Protein AF-A0A227J0M4-F1 (afdb_monomer_lite)

Structure (mmCIF, N/CA/C/O backbone):
data_AF-A0A227J0M4-F1
#
_entry.id   AF-A0A227J0M4-F1
#
loop_
_atom_site.group_PDB
_atom_site.id
_atom_site.type_symbol
_atom_site.label_atom_id
_atom_site.label_alt_id
_atom_site.label_comp_id
_atom_site.label_asym_id
_atom_site.label_entity_id
_atom_site.label_seq_id
_atom_site.pdbx_PDB_ins_code
_atom_site.Cartn_x
_atom_site.Cartn_y
_atom_site.Cartn_z
_atom_site.occupancy
_atom_site.B_iso_or_equiv
_atom_site.auth_seq_id
_atom_site.auth_comp_id
_atom_site.auth_asym_id
_atom_site.auth_atom_id
_atom_site.pdbx_PDB_model_num
ATOM 1 N N . ARG A 1 1 ? -3.548 9.623 13.124 1.00 60.16 1 ARG A N 1
ATOM 2 C CA . ARG A 1 1 ? -4.317 8.432 13.574 1.00 60.16 1 ARG A CA 1
ATOM 3 C C . ARG A 1 1 ? -5.221 7.862 12.467 1.00 60.16 1 ARG A C 1
ATOM 5 O O . ARG A 1 1 ? -5.238 6.651 12.286 1.00 60.16 1 ARG A O 1
ATOM 12 N N . THR A 1 2 ? -5.878 8.693 11.652 1.00 85.12 2 THR A N 1
ATOM 13 C CA . THR A 1 2 ? -6.841 8.272 10.608 1.00 85.12 2 THR A CA 1
ATOM 14 C C . THR A 1 2 ? -6.282 7.310 9.547 1.00 85.12 2 THR A C 1
ATOM 16 O O . THR A 1 2 ? -6.971 6.368 9.161 1.00 85.12 2 THR A O 1
ATOM 19 N N . SER A 1 3 ? -5.030 7.479 9.101 1.00 87.25 3 SER A N 1
ATOM 20 C CA . SER A 1 3 ? -4.435 6.618 8.062 1.00 87.25 3 SER A CA 1
ATOM 21 C C . SER A 1 3 ? -4.308 5.151 8.489 1.00 87.25 3 SER A C 1
ATOM 23 O O . SER A 1 3 ? -4.643 4.272 7.704 1.00 87.25 3 SER A O 1
ATOM 25 N N . LEU A 1 4 ? -3.918 4.869 9.740 1.00 88.31 4 LEU A N 1
ATOM 26 C CA . LEU A 1 4 ? -3.854 3.494 10.264 1.00 88.31 4 LEU A CA 1
ATOM 27 C C . LEU A 1 4 ? -5.244 2.849 10.331 1.00 88.31 4 LEU A C 1
ATOM 29 O O . LEU A 1 4 ? -5.402 1.690 9.956 1.00 88.31 4 LEU A O 1
ATOM 33 N N . ARG A 1 5 ? -6.274 3.618 10.717 1.00 87.81 5 ARG A N 1
ATOM 34 C CA . ARG A 1 5 ? -7.671 3.152 10.703 1.00 87.81 5 ARG A CA 1
ATOM 35 C C . ARG A 1 5 ? -8.123 2.794 9.284 1.00 87.81 5 ARG A C 1
ATOM 37 O O . ARG A 1 5 ? -8.762 1.765 9.089 1.00 87.81 5 ARG A O 1
ATOM 44 N N . ARG A 1 6 ? -7.751 3.597 8.281 1.00 90.50 6 ARG A N 1
ATOM 45 C CA . ARG A 1 6 ? -8.034 3.301 6.864 1.00 90.50 6 ARG A CA 1
ATOM 46 C C . ARG A 1 6 ? -7.287 2.058 6.376 1.00 90.50 6 ARG A C 1
ATOM 48 O O . ARG A 1 6 ? -7.904 1.204 5.754 1.00 90.50 6 ARG A O 1
ATOM 55 N N . LEU A 1 7 ? -6.005 1.910 6.710 1.00 92.19 7 LEU A N 1
ATOM 56 C CA . LEU A 1 7 ? -5.216 0.720 6.367 1.00 92.19 7 LEU A CA 1
ATOM 57 C C . LEU A 1 7 ? -5.787 -0.558 7.002 1.00 92.19 7 LEU A C 1
ATOM 59 O O . LEU A 1 7 ? -5.814 -1.602 6.354 1.00 92.19 7 LEU A O 1
ATOM 63 N N . ARG A 1 8 ? -6.326 -0.469 8.225 1.00 91.12 8 ARG A N 1
ATOM 64 C CA . ARG A 1 8 ? -7.078 -1.565 8.854 1.00 91.12 8 ARG A CA 1
ATOM 65 C C . ARG A 1 8 ? -8.321 -1.940 8.043 1.00 91.12 8 ARG A C 1
ATOM 67 O O . ARG A 1 8 ? -8.526 -3.118 7.774 1.00 91.12 8 ARG A O 1
ATOM 74 N N . ARG A 1 9 ? -9.125 -0.962 7.600 1.00 90.44 9 ARG A N 1
ATOM 75 C CA . ARG A 1 9 ? -10.301 -1.226 6.738 1.00 90.44 9 ARG A CA 1
ATOM 76 C C . ARG A 1 9 ? -9.919 -1.838 5.390 1.00 90.44 9 ARG A C 1
ATOM 78 O O . ARG A 1 9 ? -10.655 -2.665 4.873 1.00 90.44 9 ARG A O 1
ATOM 85 N N . LEU A 1 10 ? -8.762 -1.458 4.847 1.00 92.31 10 LEU A N 1
ATOM 86 C CA . LEU A 1 10 ? -8.198 -2.029 3.620 1.00 92.31 10 LEU A CA 1
ATOM 87 C C . LEU A 1 10 ? -7.589 -3.433 3.822 1.00 92.31 10 LEU A C 1
ATOM 89 O O . LEU A 1 10 ? -7.069 -4.004 2.867 1.00 92.31 10 LEU A O 1
ATOM 93 N N . GLY A 1 11 ? -7.624 -3.991 5.039 1.00 93.00 11 GLY A N 1
ATOM 94 C CA . GLY A 1 11 ? -7.114 -5.335 5.342 1.00 93.00 11 GLY A CA 1
ATOM 95 C C . GLY A 1 11 ? -5.588 -5.435 5.433 1.00 93.00 11 GLY A C 1
ATOM 96 O O . GLY A 1 11 ? -5.033 -6.532 5.479 1.00 93.00 11 GLY A O 1
ATOM 97 N N . MET A 1 12 ? -4.893 -4.299 5.463 1.00 95.00 12 MET A N 1
ATOM 98 C CA . MET A 1 12 ? -3.428 -4.236 5.515 1.00 95.00 12 MET A CA 1
ATOM 99 C C . MET A 1 12 ? -2.881 -4.390 6.936 1.00 95.00 12 MET A C 1
ATOM 101 O O . MET A 1 12 ? -1.728 -4.770 7.132 1.00 95.00 12 MET A O 1
ATOM 105 N N . ILE A 1 13 ? -3.711 -4.073 7.928 1.00 94.06 13 ILE A N 1
ATOM 106 C CA . ILE A 1 13 ? -3.344 -4.042 9.339 1.00 94.06 13 ILE A CA 1
ATOM 107 C C . ILE A 1 13 ? -4.432 -4.730 10.160 1.00 94.06 13 ILE A C 1
ATOM 109 O O . ILE A 1 13 ? -5.620 -4.514 9.923 1.00 94.06 13 ILE A O 1
ATOM 113 N N . ILE A 1 14 ? -4.025 -5.515 11.155 1.00 92.31 14 ILE A N 1
ATOM 114 C CA . ILE A 1 14 ? -4.919 -6.163 12.118 1.00 92.31 14 ILE A CA 1
ATOM 115 C C . ILE A 1 14 ? -4.500 -5.729 13.523 1.00 92.31 14 ILE A C 1
ATOM 117 O O . ILE A 1 14 ? -3.388 -6.030 13.952 1.00 92.31 14 ILE A O 1
ATOM 121 N N . ASN A 1 15 ? -5.373 -5.019 14.241 1.00 90.69 15 ASN A N 1
ATOM 122 C CA . ASN A 1 15 ? -5.091 -4.598 15.616 1.00 90.69 15 ASN A CA 1
ATOM 123 C C . ASN A 1 15 ? -5.061 -5.811 16.555 1.00 90.69 15 ASN A C 1
ATOM 125 O O . ASN A 1 15 ? -5.893 -6.711 16.438 1.00 90.69 15 ASN A O 1
ATOM 129 N N . ILE A 1 16 ? -4.114 -5.811 17.493 1.00 90.62 16 ILE A N 1
ATOM 130 C CA . ILE A 1 16 ? -3.953 -6.861 18.500 1.00 90.62 16 ILE A CA 1
ATOM 131 C C . ILE A 1 16 ? -4.248 -6.258 19.873 1.00 90.62 16 ILE A C 1
ATOM 133 O O . ILE A 1 16 ? -3.432 -5.512 20.421 1.00 90.62 16 ILE A O 1
ATOM 137 N N . GLY A 1 17 ? -5.407 -6.615 20.428 1.00 86.31 17 GLY A N 1
ATOM 138 C CA . GLY A 1 17 ? -5.892 -6.069 21.696 1.00 86.31 17 GLY A CA 1
ATOM 139 C C . GLY A 1 17 ? -6.066 -4.547 21.651 1.00 86.31 17 GLY A C 1
ATOM 140 O O . GLY A 1 17 ? -6.242 -3.961 20.583 1.00 86.31 17 GLY A O 1
ATOM 141 N N . GLU A 1 18 ? -5.982 -3.913 22.819 1.00 80.88 18 GLU A N 1
ATOM 142 C CA . GLU A 1 18 ? -6.229 -2.471 22.997 1.00 80.88 18 GLU A CA 1
ATOM 143 C C . GLU A 1 18 ? -4.939 -1.631 23.017 1.00 80.88 18 GLU A C 1
ATOM 145 O O . GLU A 1 18 ? -4.962 -0.422 22.827 1.00 80.88 18 GLU A O 1
ATOM 150 N N . THR A 1 19 ? -3.770 -2.267 23.150 1.00 77.12 19 THR A N 1
ATOM 151 C CA . THR A 1 19 ? -2.475 -1.590 23.400 1.00 77.12 19 THR A CA 1
ATOM 152 C C . THR A 1 19 ? -1.846 -0.866 22.193 1.00 77.12 19 THR A C 1
ATOM 154 O O . THR A 1 19 ? -0.634 -0.658 22.155 1.00 77.12 19 THR A O 1
ATOM 157 N N . GLY A 1 20 ? -2.622 -0.515 21.163 1.00 80.62 20 GLY A N 1
ATOM 158 C CA . GLY A 1 20 ? -2.116 0.167 19.960 1.00 80.62 20 GLY A CA 1
ATOM 159 C C . GLY A 1 20 ? -1.148 -0.665 19.102 1.00 80.62 20 GLY A C 1
ATOM 160 O O . GLY A 1 20 ? -0.530 -0.139 18.175 1.00 80.62 20 GLY A O 1
ATOM 161 N N . LYS A 1 21 ? -1.011 -1.963 19.391 1.00 91.50 21 LYS A N 1
ATOM 162 C CA . LYS A 1 21 ? -0.197 -2.914 18.625 1.00 91.50 21 LYS A CA 1
ATOM 163 C C . LYS A 1 21 ? -0.994 -3.482 17.461 1.00 91.50 21 LYS A C 1
ATOM 165 O O . LYS A 1 21 ? -2.214 -3.634 17.534 1.00 91.50 21 LYS A O 1
ATOM 170 N N . PHE A 1 22 ? -0.296 -3.846 16.394 1.00 93.81 22 PHE A N 1
ATOM 171 C CA . PHE A 1 22 ? -0.923 -4.426 15.219 1.00 93.81 22 PHE A CA 1
ATOM 172 C C . PHE A 1 22 ? 0.007 -5.380 14.470 1.00 93.81 22 PHE A C 1
ATOM 174 O O . PHE A 1 22 ? 1.229 -5.265 14.543 1.00 93.81 22 PHE A O 1
ATOM 181 N N . SER A 1 23 ? -0.597 -6.314 13.739 1.00 94.38 23 SER A N 1
ATOM 182 C CA . SER A 1 23 ? 0.068 -7.164 12.756 1.00 94.38 23 SER A CA 1
ATOM 183 C C . SER A 1 23 ? -0.091 -6.577 11.356 1.00 94.38 23 SER A C 1
ATOM 185 O O . SER A 1 23 ? -1.125 -5.980 11.041 1.00 94.38 23 SER A O 1
ATOM 187 N N . ILE A 1 24 ? 0.928 -6.763 10.522 1.00 94.12 24 ILE A N 1
ATOM 188 C CA . ILE A 1 24 ? 0.960 -6.334 9.123 1.00 94.12 24 ILE A CA 1
ATOM 189 C C . ILE A 1 24 ? 0.720 -7.556 8.238 1.00 94.12 24 ILE A C 1
ATOM 191 O O . ILE A 1 24 ? 1.376 -8.582 8.412 1.00 94.12 24 ILE A O 1
ATOM 195 N N . SER A 1 25 ? -0.204 -7.442 7.286 1.00 94.38 25 SER A N 1
ATOM 196 C CA . SER A 1 25 ? -0.471 -8.493 6.303 1.00 94.38 25 SER A CA 1
ATOM 197 C C . SER A 1 25 ? 0.319 -8.280 5.007 1.00 94.38 25 SER A C 1
ATOM 199 O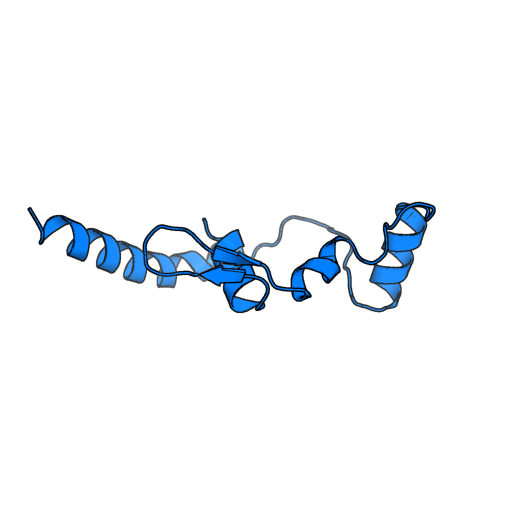 O . SER A 1 25 ? 0.794 -7.181 4.708 1.00 94.38 25 SER A O 1
ATOM 201 N N . GLU A 1 26 ? 0.406 -9.326 4.182 1.00 91.62 26 GLU A N 1
ATOM 202 C CA . GLU A 1 26 ? 1.036 -9.267 2.852 1.00 91.62 26 GLU A CA 1
ATOM 203 C C . GLU A 1 26 ? 0.369 -8.251 1.911 1.00 91.62 26 GLU A C 1
ATOM 205 O O . GLU A 1 26 ? 0.992 -7.789 0.958 1.00 91.62 26 GLU A O 1
ATOM 210 N N . ALA A 1 27 ? -0.869 -7.826 2.196 1.00 90.06 27 ALA A N 1
ATOM 211 C CA . ALA A 1 27 ? -1.549 -6.786 1.425 1.00 90.06 27 ALA A CA 1
ATOM 212 C C . ALA A 1 27 ? -0.780 -5.448 1.411 1.00 90.06 27 ALA A C 1
ATOM 214 O O . ALA A 1 27 ? -0.992 -4.633 0.511 1.00 90.06 27 ALA A O 1
ATOM 215 N N . VAL A 1 28 ? 0.148 -5.223 2.353 1.00 89.75 28 VAL A N 1
ATOM 216 C CA . VAL A 1 28 ? 1.049 -4.056 2.349 1.00 89.75 28 VAL A CA 1
ATOM 217 C C . VAL A 1 28 ? 2.054 -4.085 1.195 1.00 89.75 28 VAL A C 1
ATOM 219 O O . VAL A 1 28 ? 2.526 -3.023 0.784 1.00 89.75 28 VAL A O 1
ATOM 222 N N . PHE A 1 29 ? 2.326 -5.242 0.580 1.00 86.69 29 PHE A N 1
ATOM 223 C CA . PHE A 1 29 ? 3.216 -5.316 -0.582 1.00 86.69 29 PHE A CA 1
ATOM 224 C C . PHE A 1 29 ? 2.741 -4.469 -1.764 1.00 86.69 29 PHE A C 1
ATOM 226 O O . PHE A 1 29 ? 3.572 -4.058 -2.563 1.00 86.69 29 PHE A O 1
ATOM 233 N N . ARG A 1 30 ? 1.458 -4.095 -1.834 1.00 85.69 30 ARG A N 1
ATOM 234 C CA . ARG A 1 30 ? 0.931 -3.160 -2.844 1.00 85.69 30 ARG A CA 1
ATOM 235 C C . ARG A 1 30 ? 1.631 -1.794 -2.851 1.00 85.69 30 ARG A C 1
ATOM 237 O O . ARG A 1 30 ? 1.629 -1.124 -3.872 1.00 85.69 30 ARG A O 1
ATOM 244 N N . PHE A 1 31 ? 2.263 -1.388 -1.747 1.00 84.25 31 PHE A N 1
ATOM 245 C CA . PHE A 1 31 ? 3.047 -0.147 -1.686 1.00 84.25 31 PHE A CA 1
ATOM 246 C C . PHE A 1 31 ? 4.506 -0.293 -2.141 1.00 84.25 31 PHE A C 1
ATOM 248 O O . PHE A 1 31 ? 5.182 0.715 -2.322 1.00 84.25 31 PHE A O 1
ATOM 255 N N . GLY A 1 32 ? 5.010 -1.518 -2.310 1.00 75.38 32 GLY A N 1
ATOM 256 C CA . GLY A 1 32 ? 6.421 -1.775 -2.624 1.00 75.38 32 GLY A CA 1
ATOM 257 C C . GLY A 1 32 ? 6.662 -2.837 -3.697 1.00 75.38 32 GLY A C 1
ATOM 258 O O . GLY A 1 32 ? 7.813 -3.191 -3.940 1.00 75.38 32 GLY A O 1
ATOM 259 N N . ALA A 1 33 ? 5.608 -3.376 -4.320 1.00 66.44 33 ALA A N 1
ATOM 260 C CA . ALA A 1 33 ? 5.696 -4.529 -5.211 1.00 66.44 33 ALA A CA 1
ATOM 261 C C . ALA A 1 33 ? 6.523 -4.247 -6.470 1.00 66.44 33 ALA A C 1
ATOM 263 O O . ALA A 1 33 ? 7.352 -5.088 -6.815 1.00 66.44 33 ALA A O 1
ATOM 264 N N . ASP A 1 34 ? 6.350 -3.073 -7.078 1.00 63.06 34 ASP A N 1
ATOM 265 C CA . ASP A 1 34 ? 6.912 -2.759 -8.399 1.00 63.06 34 ASP A CA 1
ATOM 266 C C . ASP A 1 34 ? 8.259 -2.026 -8.356 1.00 63.06 34 ASP A C 1
ATOM 268 O O . ASP A 1 34 ? 8.902 -1.868 -9.383 1.00 63.06 34 ASP A O 1
ATOM 272 N N . VAL A 1 35 ? 8.729 -1.607 -7.176 1.00 67.62 35 VAL A N 1
ATOM 273 C CA . VAL A 1 35 ? 9.986 -0.840 -7.016 1.00 67.62 35 VAL A CA 1
ATOM 274 C C . VAL A 1 35 ? 11.132 -1.714 -6.481 1.00 67.62 35 VAL A C 1
ATOM 276 O O . VAL A 1 35 ? 12.068 -1.228 -5.845 1.00 67.62 35 VAL A O 1
ATOM 279 N N . ARG A 1 36 ? 11.052 -3.039 -6.662 1.00 68.31 36 ARG A N 1
ATOM 280 C CA . ARG A 1 36 ? 12.087 -3.960 -6.161 1.00 68.31 36 ARG A CA 1
ATOM 281 C C . ARG A 1 36 ? 13.411 -3.732 -6.893 1.00 68.31 36 ARG A C 1
ATOM 283 O O . ARG A 1 36 ? 13.450 -3.229 -8.011 1.00 68.31 36 ARG A O 1
ATOM 290 N N . VAL A 1 37 ? 14.499 -4.090 -6.211 1.00 65.44 37 VAL A N 1
ATOM 291 C CA . VAL A 1 37 ? 15.889 -3.796 -6.592 1.00 65.44 37 VAL A CA 1
ATOM 292 C C . VAL A 1 37 ? 16.135 -4.049 -8.084 1.00 65.44 37 VAL A C 1
ATOM 294 O O . VAL A 1 37 ? 16.163 -5.199 -8.516 1.00 65.44 37 VAL A O 1
ATOM 297 N N . GLY A 1 38 ? 16.342 -2.969 -8.843 1.00 71.56 38 GLY A N 1
ATOM 298 C CA . GLY A 1 38 ? 16.702 -3.012 -10.262 1.00 71.56 38 GLY A CA 1
ATOM 299 C C . GLY A 1 38 ? 15.751 -2.280 -11.217 1.00 71.56 38 GLY A C 1
ATOM 300 O O . GLY A 1 38 ? 16.194 -1.968 -12.318 1.00 71.56 38 GLY A O 1
ATOM 301 N N . ASP A 1 39 ? 14.512 -1.965 -10.817 1.00 78.31 39 ASP A N 1
ATOM 302 C CA . ASP A 1 39 ? 13.544 -1.247 -11.675 1.00 78.31 39 ASP A CA 1
ATOM 303 C C . ASP A 1 39 ? 13.688 0.291 -11.565 1.00 78.31 39 ASP A C 1
ATOM 305 O O . ASP A 1 39 ? 13.928 0.827 -10.476 1.00 78.31 39 ASP A O 1
ATOM 309 N N . ASP A 1 40 ? 13.526 1.030 -12.678 1.00 87.06 40 ASP A N 1
ATOM 310 C CA . ASP A 1 40 ? 13.393 2.500 -12.637 1.00 87.06 40 ASP A CA 1
ATOM 311 C C . ASP A 1 40 ? 12.042 2.855 -11.997 1.00 87.06 40 ASP A C 1
ATOM 313 O O . ASP A 1 40 ? 10.970 2.504 -12.494 1.00 87.06 40 ASP A O 1
ATOM 317 N N . ILE A 1 41 ? 12.104 3.610 -10.900 1.00 83.88 41 ILE A N 1
ATOM 318 C CA . ILE A 1 41 ? 10.962 4.062 -10.097 1.00 83.88 41 ILE A CA 1
ATOM 319 C C . ILE A 1 41 ? 9.884 4.727 -10.968 1.00 83.88 41 ILE A C 1
ATOM 321 O O . ILE A 1 41 ? 8.689 4.535 -10.737 1.00 83.88 41 ILE A O 1
ATOM 325 N N . ARG A 1 42 ? 10.283 5.511 -11.978 1.00 85.50 42 ARG A N 1
ATOM 326 C CA . ARG A 1 42 ? 9.334 6.223 -12.849 1.00 85.50 42 ARG A CA 1
ATOM 327 C C . ARG A 1 42 ? 8.618 5.276 -13.799 1.00 85.50 42 ARG A C 1
ATOM 329 O O . ARG A 1 42 ? 7.427 5.453 -14.049 1.00 85.50 42 ARG A O 1
ATOM 336 N N . GLU A 1 43 ? 9.322 4.280 -14.322 1.00 86.69 43 GLU A N 1
ATOM 337 C CA . GLU A 1 43 ? 8.723 3.276 -15.201 1.00 86.69 43 GLU A CA 1
ATOM 338 C C . GLU A 1 43 ? 7.757 2.378 -14.428 1.00 86.69 43 GLU A C 1
ATOM 340 O O . GLU A 1 43 ? 6.637 2.153 -14.890 1.00 86.69 43 GLU A O 1
ATOM 345 N N . ALA A 1 44 ? 8.140 1.965 -13.217 1.00 85.12 44 ALA A N 1
ATOM 346 C CA . ALA A 1 44 ? 7.272 1.251 -12.287 1.00 85.12 44 ALA A CA 1
ATOM 347 C C . ALA A 1 44 ? 5.994 2.051 -11.971 1.00 85.12 44 ALA A C 1
ATOM 349 O O . ALA A 1 44 ? 4.887 1.529 -12.077 1.00 85.12 44 ALA A O 1
ATOM 350 N N . GLN A 1 45 ? 6.108 3.351 -11.677 1.00 85.81 45 GLN A N 1
ATOM 351 C CA . GLN A 1 45 ? 4.938 4.197 -11.418 1.00 85.81 45 GLN A CA 1
ATOM 352 C C . GLN A 1 45 ? 4.012 4.313 -12.639 1.00 85.81 45 GLN A C 1
ATOM 354 O O . GLN A 1 45 ? 2.792 4.237 -12.500 1.00 85.81 45 GLN A O 1
ATOM 359 N N . LEU A 1 46 ? 4.569 4.499 -13.840 1.00 87.50 46 LEU A N 1
ATOM 360 C CA . LEU A 1 46 ? 3.775 4.573 -15.069 1.00 87.50 46 LEU A CA 1
ATOM 361 C C . LEU A 1 46 ? 3.057 3.253 -15.370 1.00 87.50 46 LEU A C 1
ATOM 363 O O . LEU A 1 46 ? 1.940 3.284 -15.884 1.00 87.50 46 LEU A O 1
ATOM 367 N N . ARG A 1 47 ? 3.674 2.113 -15.045 1.00 87.25 47 ARG A N 1
ATOM 368 C CA . ARG A 1 47 ? 3.064 0.782 -15.148 1.00 87.25 47 ARG A CA 1
ATOM 369 C C . ARG A 1 47 ? 1.875 0.650 -14.197 1.00 87.25 47 ARG A C 1
ATOM 371 O O . ARG A 1 47 ? 0.764 0.436 -14.669 1.00 87.25 47 ARG A O 1
ATOM 378 N N . LEU A 1 48 ? 2.072 0.951 -12.912 1.00 86.25 48 LEU A N 1
ATOM 379 C CA . LEU A 1 48 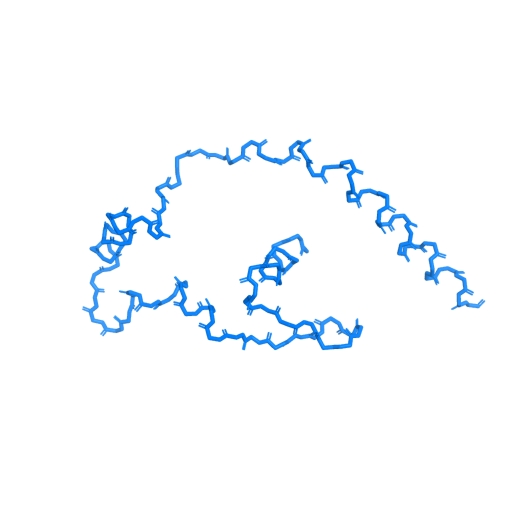? 1.004 0.948 -11.905 1.00 86.25 48 LEU A CA 1
ATOM 380 C C . LEU A 1 48 ? -0.180 1.850 -12.287 1.00 86.25 48 LEU A C 1
ATOM 382 O O . LEU A 1 48 ? -1.333 1.508 -12.032 1.00 86.25 48 LEU A O 1
ATOM 386 N N . ILE A 1 49 ? 0.082 3.005 -12.909 1.00 87.06 49 ILE A N 1
ATO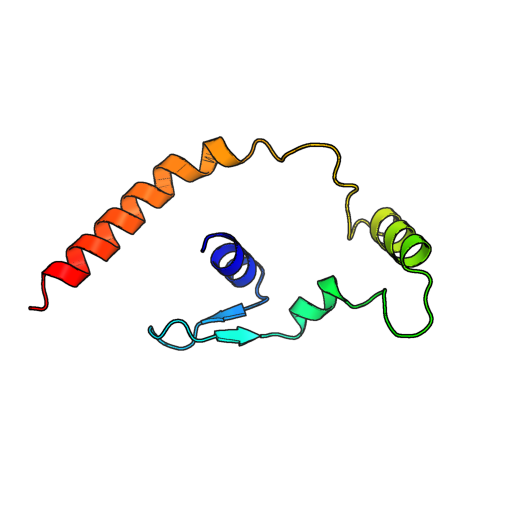M 387 C CA . ILE A 1 49 ? -0.980 3.900 -13.392 1.00 87.06 49 ILE A CA 1
ATOM 388 C C . ILE A 1 49 ? -1.741 3.284 -14.574 1.00 87.06 49 ILE A C 1
ATOM 390 O O . ILE A 1 49 ? -2.964 3.394 -14.632 1.00 87.06 49 ILE A O 1
ATOM 394 N N . ARG A 1 50 ? -1.047 2.637 -15.521 1.00 87.75 50 ARG A N 1
ATOM 395 C CA . ARG A 1 50 ? -1.684 1.971 -16.674 1.00 87.75 50 ARG A CA 1
ATOM 396 C C . ARG A 1 50 ? -2.548 0.788 -16.250 1.00 87.75 50 ARG A C 1
ATOM 398 O O . ARG A 1 50 ? -3.636 0.629 -16.794 1.00 87.75 50 ARG A O 1
ATOM 405 N N . ASP A 1 51 ? -2.084 0.019 -15.271 1.00 87.38 51 ASP A N 1
ATOM 406 C CA . ASP A 1 51 ? -2.785 -1.156 -14.744 1.00 87.38 51 ASP A CA 1
ATOM 407 C C . ASP A 1 51 ? -3.949 -0.772 -13.806 1.00 87.38 51 ASP A C 1
ATOM 409 O O . ASP A 1 51 ? -4.714 -1.624 -13.360 1.00 87.38 51 ASP A O 1
ATOM 413 N N . GLY A 1 52 ? -4.129 0.528 -13.535 1.00 87.12 52 GLY A N 1
ATOM 414 C CA . GLY A 1 52 ? -5.210 1.053 -12.698 1.00 87.12 52 GLY A CA 1
ATOM 415 C C . GLY A 1 52 ? -4.984 0.853 -11.198 1.00 87.12 52 GLY A C 1
ATOM 416 O O . GLY A 1 52 ? -5.897 1.074 -10.403 1.00 87.12 52 GLY A O 1
ATOM 417 N N . GLU A 1 53 ? -3.778 0.455 -10.795 1.00 85.06 53 GLU A N 1
ATOM 418 C CA . GLU A 1 53 ? -3.409 0.260 -9.393 1.00 85.06 53 GLU A CA 1
ATOM 419 C C . GLU A 1 53 ? -2.972 1.558 -8.703 1.00 85.06 53 GLU A C 1
ATOM 421 O O . GLU A 1 53 ? -3.049 1.666 -7.477 1.00 85.06 53 GLU A O 1
ATOM 426 N N . ALA A 1 54 ? -2.541 2.558 -9.477 1.00 85.50 54 ALA A N 1
ATOM 427 C CA . ALA A 1 54 ? -2.124 3.861 -8.977 1.00 85.50 54 ALA A CA 1
ATOM 428 C C . ALA A 1 54 ? -2.759 5.019 -9.754 1.00 85.50 54 ALA A C 1
ATOM 430 O O . ALA A 1 54 ? -3.157 4.901 -10.910 1.00 85.50 54 ALA A O 1
ATOM 431 N N . VAL A 1 55 ? -2.812 6.184 -9.109 1.00 84.94 55 VAL A N 1
ATOM 432 C CA . VAL A 1 55 ? -3.303 7.430 -9.706 1.00 84.94 55 VAL A CA 1
ATOM 433 C C . VAL A 1 55 ? -2.278 8.535 -9.466 1.00 84.94 55 VAL A C 1
ATOM 435 O O . VAL A 1 55 ? -1.676 8.624 -8.391 1.00 84.94 55 VAL A O 1
ATOM 438 N N . VAL A 1 56 ? -2.078 9.396 -10.468 1.00 82.62 56 VAL A N 1
ATOM 439 C CA . VAL A 1 56 ? -1.252 10.600 -10.317 1.00 82.62 56 VAL A CA 1
ATOM 440 C C . VAL A 1 56 ? -1.920 11.518 -9.299 1.00 82.62 56 VAL A C 1
ATOM 442 O O . VAL A 1 56 ? -3.082 11.883 -9.454 1.00 82.62 56 VAL A O 1
ATOM 445 N N . HIS A 1 57 ? -1.184 11.913 -8.262 1.00 72.12 57 HIS A N 1
ATOM 446 C CA . HIS A 1 57 ? -1.672 12.884 -7.287 1.00 72.12 57 HIS A CA 1
ATOM 447 C C . HIS A 1 57 ? -1.759 14.274 -7.929 1.00 72.12 57 HIS A C 1
ATOM 449 O O . HIS A 1 57 ? -0.839 15.083 -7.840 1.00 72.12 57 HIS A O 1
ATOM 455 N N . THR A 1 58 ? -2.875 14.564 -8.590 1.00 65.81 58 THR A N 1
ATOM 456 C CA . THR A 1 58 ? -3.228 15.919 -9.008 1.00 65.81 58 THR A CA 1
ATOM 457 C C . THR A 1 58 ? -4.210 16.505 -7.998 1.00 65.81 58 THR A C 1
ATOM 459 O O . THR A 1 58 ? -5.411 16.271 -8.095 1.00 65.81 58 THR A O 1
ATOM 462 N N . LYS A 1 59 ? -3.668 17.315 -7.077 1.00 58.38 59 LYS A N 1
ATOM 463 C CA . LYS A 1 59 ? -4.367 18.178 -6.104 1.00 58.38 59 LYS A CA 1
ATOM 464 C C . LYS A 1 59 ? -5.001 17.461 -4.897 1.00 58.38 59 LYS A C 1
ATOM 466 O O . LYS A 1 59 ? -5.518 16.357 -5.003 1.00 58.38 59 LYS A O 1
ATOM 471 N N . GLU A 1 60 ? -4.909 18.133 -3.746 1.00 58.25 60 GLU A N 1
ATOM 472 C CA . GLU A 1 60 ? -5.445 17.735 -2.434 1.00 58.25 60 GLU A CA 1
ATOM 473 C C . GLU A 1 60 ? -6.835 17.076 -2.540 1.00 58.25 60 GLU A C 1
ATOM 475 O O . GLU A 1 60 ? -7.748 17.684 -3.112 1.00 58.25 60 GLU A O 1
ATOM 480 N N . PRO A 1 61 ? -7.036 15.865 -1.988 1.00 56.81 61 PRO A N 1
ATOM 481 C CA . PRO A 1 61 ? -8.355 15.255 -1.954 1.00 56.81 61 PRO A CA 1
ATOM 482 C C . PRO A 1 61 ? -9.270 16.093 -1.047 1.00 56.81 61 PRO A C 1
ATOM 484 O O . PRO A 1 61 ? -9.072 16.148 0.163 1.00 56.81 61 PRO A O 1
ATOM 487 N N . SER A 1 62 ? -10.325 16.695 -1.602 1.00 55.59 62 SER A N 1
ATOM 488 C CA . SER A 1 62 ? -11.340 17.476 -0.866 1.00 55.59 62 SER A CA 1
ATOM 489 C C . SER A 1 62 ? -12.199 16.654 0.116 1.00 55.59 62 SER A C 1
ATOM 491 O O . SER A 1 62 ? -13.182 17.153 0.658 1.00 55.59 62 SER A O 1
ATOM 493 N N . GLN A 1 63 ? -11.840 15.396 0.388 1.00 56.38 63 GLN A N 1
ATOM 494 C CA . GLN A 1 63 ? -12.592 14.488 1.260 1.00 56.38 63 GLN A CA 1
ATOM 495 C C . GLN A 1 63 ? -12.473 14.803 2.761 1.00 56.38 63 GLN A C 1
ATOM 497 O O . GLN A 1 63 ? -13.093 14.119 3.571 1.00 56.38 63 GLN A O 1
ATOM 502 N N . GLY A 1 64 ? -11.713 15.831 3.156 1.00 53.06 64 GLY A N 1
ATOM 503 C CA . GLY A 1 64 ? -11.618 16.257 4.558 1.00 53.06 64 GLY A CA 1
ATOM 504 C C . GLY A 1 64 ? -12.950 16.704 5.175 1.00 53.06 64 GLY A C 1
ATOM 505 O O . GLY A 1 64 ? -13.089 16.647 6.389 1.00 53.06 64 GLY A O 1
ATOM 506 N N . SER A 1 65 ? -13.938 17.095 4.361 1.00 55.09 65 SER A N 1
ATOM 507 C CA . SER A 1 65 ? -15.212 17.647 4.849 1.00 55.09 65 SER A CA 1
ATOM 508 C C . SER A 1 65 ? -16.285 16.604 5.190 1.00 55.09 65 SER A C 1
ATOM 510 O O . SER A 1 65 ? -17.291 16.971 5.779 1.00 55.09 65 SER A O 1
ATOM 512 N N . LEU A 1 66 ? -16.123 15.338 4.788 1.00 51.88 66 LEU A N 1
ATOM 513 C CA . LEU A 1 66 ? -17.189 14.320 4.875 1.00 51.88 66 LEU A CA 1
ATOM 514 C C . LEU A 1 66 ? -17.000 13.334 6.038 1.00 51.88 66 LEU A C 1
ATOM 516 O O . LEU A 1 66 ? -17.860 12.504 6.286 1.00 51.88 66 LEU A O 1
ATOM 520 N N . LEU A 1 67 ? -15.862 13.408 6.734 1.00 55.25 67 LEU A N 1
ATOM 521 C CA . LEU A 1 67 ? -15.511 12.519 7.850 1.00 55.25 67 LEU A CA 1
ATOM 522 C C . LEU A 1 67 ? -15.514 13.237 9.204 1.00 55.25 67 LEU A C 1
ATOM 524 O O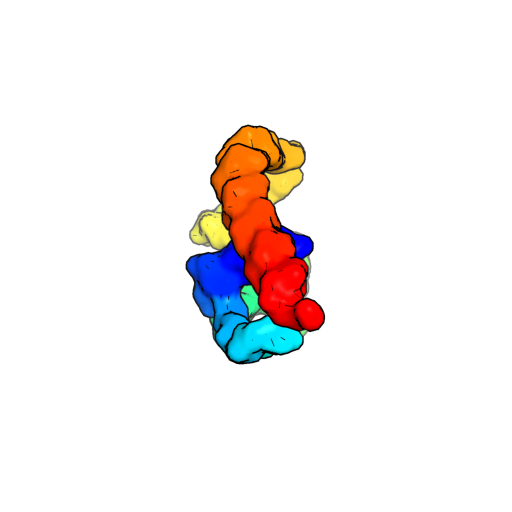 . LEU A 1 67 ? -15.160 12.636 10.211 1.00 55.25 67 LEU A O 1
ATOM 528 N N . SER A 1 68 ? -15.848 14.527 9.234 1.00 57.44 68 SER A N 1
ATOM 529 C CA . SER A 1 68 ? -15.810 15.330 10.455 1.00 57.44 68 SER A CA 1
ATOM 530 C C . SER A 1 68 ? -16.990 15.073 11.388 1.00 57.44 68 SER A C 1
ATOM 532 O O . SER A 1 68 ? -16.847 15.335 12.573 1.00 57.44 68 SER A O 1
ATOM 534 N N . GLU A 1 69 ? -18.130 14.588 10.892 1.00 54.03 69 GLU A N 1
ATOM 535 C CA . GLU A 1 69 ? -19.350 14.457 11.705 1.00 54.03 69 GLU A CA 1
ATOM 536 C C . GLU A 1 69 ? -19.422 13.101 12.427 1.00 54.03 69 GLU A C 1
ATOM 538 O O . GLU A 1 69 ? -19.610 13.073 13.637 1.00 54.03 69 GLU A O 1
ATOM 543 N N . GLU A 1 70 ? -19.144 11.987 11.741 1.00 55.09 70 GLU A N 1
ATOM 544 C CA . GLU A 1 70 ? -19.197 10.642 12.350 1.00 55.09 70 GLU A CA 1
ATOM 545 C C . GLU A 1 70 ? -18.028 10.363 13.319 1.00 55.09 70 GLU A C 1
ATOM 547 O O . GLU A 1 70 ? -18.193 9.653 14.307 1.00 55.09 70 GLU A O 1
ATOM 552 N N . ASP A 1 71 ? -16.845 10.952 13.088 1.00 55.41 71 ASP A N 1
ATOM 553 C CA . ASP A 1 71 ? -15.667 10.717 13.942 1.00 55.41 71 ASP A CA 1
ATOM 554 C C . ASP A 1 71 ? -15.698 11.518 15.261 1.00 55.41 71 ASP A C 1
ATOM 556 O O . ASP A 1 71 ? -14.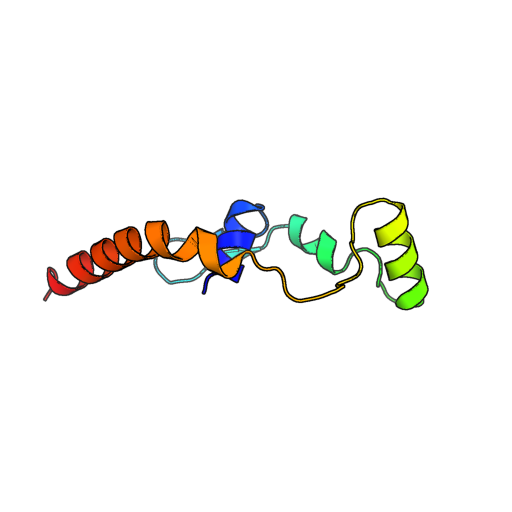957 11.178 16.184 1.00 55.41 71 ASP A O 1
ATOM 560 N N . GLN A 1 72 ? -16.537 12.558 15.374 1.00 55.12 72 GLN A N 1
ATOM 561 C CA . GLN A 1 72 ? -16.711 13.313 16.625 1.00 55.12 72 GLN A CA 1
ATOM 562 C C . GLN A 1 72 ? -17.573 12.550 17.640 1.00 55.12 72 GLN A C 1
ATOM 564 O O . GLN A 1 72 ? -17.306 12.618 18.838 1.00 55.12 72 GLN A O 1
ATOM 569 N N . GLU A 1 73 ? -18.569 11.791 17.177 1.00 52.78 73 GLU A N 1
ATOM 570 C CA . GLU A 1 73 ? -19.458 11.022 18.056 1.00 52.78 73 GLU A CA 1
ATOM 571 C C . GLU A 1 73 ? -18.768 9.777 18.638 1.00 52.78 73 GLU A C 1
ATOM 573 O O . GLU A 1 73 ? -18.950 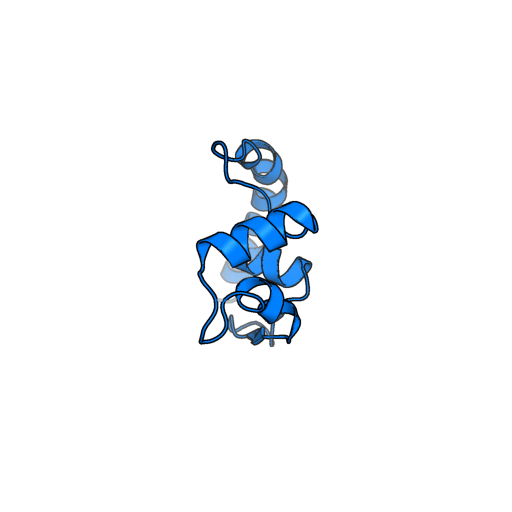9.478 19.818 1.00 52.78 73 GLU A O 1
ATOM 578 N N . GLU A 1 74 ? -17.916 9.091 17.863 1.00 55.22 74 GLU A N 1
ATOM 579 C CA . GLU A 1 74 ? -17.116 7.958 18.365 1.00 55.22 74 GLU A CA 1
ATOM 580 C C . GLU A 1 74 ? -15.985 8.411 19.312 1.00 55.22 74 GLU A C 1
ATOM 582 O O . GLU A 1 74 ? -15.734 7.747 20.316 1.00 55.22 74 GLU A O 1
ATOM 587 N N . GLN A 1 75 ? -15.331 9.555 19.051 1.00 53.97 75 GLN A N 1
ATOM 588 C CA . GLN A 1 75 ? -14.299 10.104 19.952 1.00 53.97 75 GLN A CA 1
ATOM 589 C C . GLN A 1 75 ? -14.869 10.542 21.304 1.00 53.97 75 GLN A C 1
ATOM 591 O O . GLN A 1 75 ? -14.254 10.278 22.333 1.00 53.97 75 GLN A O 1
ATOM 596 N N . ALA A 1 76 ? -16.057 11.155 21.317 1.00 53.84 76 ALA A N 1
ATOM 597 C CA . ALA A 1 76 ? -16.729 11.525 22.560 1.00 53.84 76 ALA A CA 1
ATOM 598 C C . ALA A 1 76 ? -17.116 10.293 23.400 1.00 53.84 76 ALA A C 1
ATOM 600 O O . ALA A 1 76 ? -17.088 10.349 24.627 1.00 53.84 76 ALA A O 1
ATOM 601 N N . GLN A 1 77 ? -17.450 9.168 22.758 1.00 52.22 77 GLN A N 1
ATOM 602 C CA . GLN A 1 77 ? -17.752 7.917 23.459 1.00 52.22 77 GLN A CA 1
ATOM 603 C C . GLN A 1 77 ? -16.499 7.252 24.046 1.00 52.22 77 GLN A C 1
ATOM 605 O O . GLN A 1 77 ? -16.570 6.762 25.171 1.00 52.22 77 GLN A O 1
ATOM 610 N N . GLU A 1 78 ? -15.365 7.270 23.334 1.00 53.50 78 GLU A N 1
ATOM 611 C CA . GLU A 1 78 ? -14.078 6.760 23.844 1.00 53.50 78 GLU A CA 1
ATOM 612 C C . GLU A 1 78 ? -13.562 7.593 25.038 1.00 53.50 78 GLU A C 1
ATOM 614 O O . GLU A 1 78 ? -13.155 7.018 26.050 1.00 53.50 78 GLU A O 1
ATOM 619 N N . GLU A 1 79 ? -13.652 8.930 24.984 1.00 52.78 79 GLU A N 1
ATOM 620 C CA . GLU A 1 79 ? -13.245 9.810 26.098 1.00 52.78 79 GLU A CA 1
ATOM 621 C C . GLU A 1 79 ? -14.136 9.638 27.344 1.00 52.78 79 GLU A C 1
ATOM 623 O O . GLU A 1 79 ? -13.638 9.632 28.469 1.00 52.78 79 GLU A O 1
ATOM 628 N N . MET A 1 80 ? -15.445 9.417 27.173 1.00 51.44 80 MET A N 1
ATOM 629 C CA . MET A 1 80 ? -16.361 9.179 28.299 1.00 51.44 80 MET A CA 1
ATOM 630 C C . MET A 1 80 ? -16.152 7.826 28.993 1.00 51.44 80 MET A C 1
ATOM 632 O O . MET A 1 80 ? -16.512 7.683 30.162 1.00 51.44 80 MET A O 1
ATOM 636 N N . THR A 1 81 ? -15.597 6.827 28.302 1.00 50.94 81 THR A N 1
ATOM 637 C CA . THR A 1 81 ? -15.269 5.532 28.916 1.00 50.94 81 THR A CA 1
ATOM 638 C C . THR A 1 81 ? -13.969 5.555 29.719 1.00 50.94 81 THR A C 1
ATOM 640 O O . THR A 1 81 ? -13.875 4.824 30.700 1.00 50.94 81 THR A O 1
ATOM 643 N N . GLU A 1 82 ? -13.002 6.412 29.372 1.00 48.44 82 GLU A N 1
ATOM 644 C CA . GLU A 1 82 ? -11.734 6.519 30.113 1.00 48.44 82 GLU A CA 1
ATOM 645 C C . GLU A 1 82 ? -11.867 7.302 31.437 1.00 48.44 82 GLU A C 1
ATOM 647 O O . GLU A 1 82 ? -11.153 6.998 32.389 1.00 48.44 82 GLU A O 1
ATOM 652 N N . GLU A 1 83 ? -12.806 8.249 31.568 1.00 49.00 83 GLU A N 1
ATOM 653 C CA . GLU A 1 83 ? -13.021 8.985 32.836 1.00 49.00 83 GLU A CA 1
ATOM 654 C C . GLU A 1 83 ? -13.856 8.218 33.888 1.00 49.00 83 GLU A C 1
ATOM 656 O O . GLU A 1 83 ? -13.976 8.663 35.030 1.00 49.00 83 GLU A O 1
ATOM 661 N N . GLY A 1 84 ? -14.432 7.063 33.535 1.00 46.56 84 GLY A N 1
ATOM 662 C CA . GLY A 1 84 ? -15.242 6.229 34.436 1.00 46.56 84 GLY A CA 1
ATOM 663 C C . GLY A 1 84 ? -14.464 5.172 35.232 1.00 46.56 84 GLY A C 1
ATOM 664 O O . GLY A 1 84 ? -15.041 4.542 36.120 1.00 46.56 84 GLY A O 1
ATOM 665 N N . GLU A 1 85 ? -13.178 4.974 34.932 1.00 46.41 85 GLU A N 1
ATOM 666 C CA . GLU A 1 85 ? -12.282 4.041 35.627 1.00 46.41 85 GLU A CA 1
ATOM 667 C C . GLU A 1 85 ? -11.143 4.798 36.337 1.00 46.41 85 GLU A C 1
ATOM 669 O O . GLU A 1 85 ? -9.969 4.665 35.992 1.00 46.41 85 GLU A O 1
ATOM 674 N N . ALA A 1 86 ? -11.479 5.607 37.347 1.00 38.88 86 ALA A N 1
ATOM 675 C CA . ALA A 1 86 ? -10.517 6.164 38.305 1.00 38.88 86 ALA A CA 1
ATOM 676 C C . ALA A 1 86 ? -11.102 6.230 39.723 1.00 38.88 86 ALA A C 1
ATOM 678 O O . ALA A 1 86 ? -12.257 6.688 39.876 1.00 38.88 86 ALA A O 1
#

Sequence (86 aa):
RTSLRRLRRLGMIINIGETGKFSISEAVFRFGADVRVGDDIREAQLRLIRDGEAVVHTKEPSQGSLLSEEDQEEQAQEEMTEEGEA

InterPro domains:
  IPR007385 Prokaryotic chromosome segregation/condensation protein MukE [PF04288] (1-79)
  IPR042037 MukE, C-terminal domain [G3DSA:1.10.10.2260] (1-39)

pLDDT: mean 74.21, std 16.57, range [38.88, 95.0]

Radius of gyration: 18.25 Å; chains: 1; bounding box: 36×27×55 Å

Secondary structure (DSSP, 8-state):
-HHHHHHHHTTSEEEETTTTEEEEPGGGGGGTSS--TTS-HHHHHHHHHHTTS-----S--GGGGSSTTHHHHHHHHHHHHHTT--

Foldseek 3Di:
DVVVVVCVVVVQWADDPDPRDIDGDPVVCLVPVQVPPPDDPVVSQVVCVVVVNDDDPDDDDPCPVPPVPVVVVVVVVVVVVVVVPD

Organism: Vibrio parahaemolyticus (NCBI:txid670)